Protein AF-A0A956S040-F1 (afdb_monomer)

Secondary structure (DSSP, 8-state):
-B-S-EEEEE-SSSSEEEEESS---TT---B---BTTB----HHHHHTSPTTHHHHHHTTPPPPTT-

Mean predicted aligned error: 4.26 Å

Solvent-accessible surface area (backbone atoms only — not comparable to full-atom values): 4537 Å² total; per-residue (Å²): 73,74,69,56,67,66,43,81,44,80,34,92,86,59,68,73,35,83,39,70,71,61,93,76,64,89,90,63,75,53,61,48,92,35,89,90,77,48,90,84,73,46,66,70,61,49,67,66,46,59,83,69,56,31,62,58,47,66,76,71,61,83,87,59,98,87,100

Nearest PDB structures (foldseek):
  3j7y-assembly1_V  TM=3.054E-01  e=5.244E+00  Homo sapiens

Foldseek 3Di:
DFPADWDWDQDPVDGIDIDGPDDDDPPDDGDDDDPPPDDDDDPVRLVVDDPPVSVVVVVVDDDDPVD

Radius of gyration: 14.95 Å; Cα contacts (8 Å, |Δi|>4): 50; chains: 1; bounding box: 33×35×24 Å

Structure (mmCIF, N/CA/C/O backbone):
data_AF-A0A956S040-F1
#
_entry.id   AF-A0A956S040-F1
#
loop_
_atom_site.group_PDB
_atom_site.id
_atom_site.type_symbol
_atom_site.label_atom_id
_atom_site.label_alt_id
_atom_site.label_comp_id
_atom_site.label_asym_id
_atom_site.label_entity_id
_atom_site.label_seq_id
_atom_site.pdbx_PDB_ins_code
_atom_site.Cartn_x
_atom_site.Cartn_y
_atom_site.Cartn_z
_atom_site.occupancy
_atom_site.B_iso_or_equiv
_atom_site.auth_seq_id
_atom_site.auth_comp_id
_atom_site.auth_asym_id
_atom_site.auth_atom_id
_atom_site.pdbx_PDB_model_num
ATOM 1 N N . MET A 1 1 ? -0.168 0.778 7.175 1.00 91.06 1 MET A N 1
ATOM 2 C CA . MET A 1 1 ? 0.011 -0.608 7.672 1.00 91.06 1 MET A CA 1
ATOM 3 C C . MET A 1 1 ? -1.188 -1.513 7.355 1.00 91.06 1 MET A C 1
ATOM 5 O O . MET A 1 1 ? -2.329 -1.072 7.427 1.00 91.06 1 MET A O 1
ATOM 9 N N . PHE A 1 2 ? -0.950 -2.790 7.013 1.00 94.69 2 PHE A N 1
ATOM 10 C CA . PHE A 1 2 ? -2.021 -3.781 6.791 1.00 94.69 2 PHE A CA 1
ATOM 11 C C . PHE A 1 2 ? -2.674 -4.231 8.107 1.00 94.69 2 PHE A C 1
ATOM 13 O O . PHE A 1 2 ? -1.977 -4.536 9.071 1.00 94.69 2 PHE A O 1
ATOM 20 N N . LEU A 1 3 ? -4.007 -4.317 8.115 1.00 96.44 3 LEU A N 1
ATOM 21 C CA . LEU A 1 3 ? -4.831 -4.632 9.295 1.00 96.44 3 LEU A CA 1
ATOM 22 C C . LEU A 1 3 ? -5.413 -6.047 9.294 1.00 96.44 3 LEU A C 1
ATOM 24 O O . LEU A 1 3 ? -6.072 -6.460 10.245 1.00 96.44 3 LEU A O 1
ATOM 28 N N . ILE A 1 4 ? -5.172 -6.789 8.220 1.00 97.06 4 ILE A N 1
ATOM 29 C CA . ILE A 1 4 ? -5.617 -8.168 8.057 1.00 97.06 4 ILE A CA 1
ATOM 30 C C . ILE A 1 4 ? -4.407 -9.085 7.867 1.00 97.06 4 ILE A C 1
ATOM 32 O O . ILE A 1 4 ? -3.348 -8.618 7.439 1.00 97.06 4 ILE A O 1
ATOM 36 N N . PRO A 1 5 ? -4.539 -10.394 8.131 1.00 97.31 5 PRO A N 1
ATOM 37 C CA . PRO A 1 5 ? -3.492 -11.353 7.810 1.00 97.31 5 PRO A CA 1
ATOM 38 C C . PRO A 1 5 ? -3.157 -11.333 6.314 1.00 97.31 5 PRO A C 1
ATOM 40 O O . PRO A 1 5 ? -4.020 -11.572 5.463 1.00 97.31 5 PRO A O 1
ATOM 43 N N . THR A 1 6 ? -1.890 -11.073 5.999 1.00 97.44 6 THR A N 1
ATOM 44 C CA . THR A 1 6 ? -1.375 -11.053 4.629 1.00 97.44 6 THR A CA 1
ATOM 45 C C . THR A 1 6 ? -0.238 -12.050 4.448 1.00 97.44 6 THR A C 1
ATOM 47 O O . THR A 1 6 ? 0.440 -12.450 5.394 1.00 97.44 6 THR A O 1
ATOM 50 N N . VAL A 1 7 ? -0.036 -12.478 3.205 1.00 97.69 7 VAL A N 1
ATOM 51 C CA . VAL A 1 7 ? 1.064 -13.358 2.805 1.00 97.69 7 VAL A CA 1
ATOM 52 C C . VAL A 1 7 ? 1.767 -12.809 1.573 1.00 97.69 7 VAL A C 1
ATOM 54 O O . VAL A 1 7 ? 1.138 -12.234 0.682 1.00 97.69 7 VAL A O 1
ATOM 57 N N . LEU A 1 8 ? 3.079 -13.033 1.504 1.00 97.56 8 LEU A N 1
ATOM 58 C CA . LEU A 1 8 ? 3.889 -12.715 0.333 1.00 97.56 8 LEU A CA 1
ATOM 59 C C . LEU A 1 8 ? 3.929 -13.910 -0.616 1.00 97.56 8 LEU A C 1
ATOM 61 O O . LEU A 1 8 ? 4.215 -15.034 -0.199 1.00 97.56 8 LEU A O 1
ATOM 65 N N . ARG A 1 9 ? 3.646 -13.678 -1.900 1.00 97.3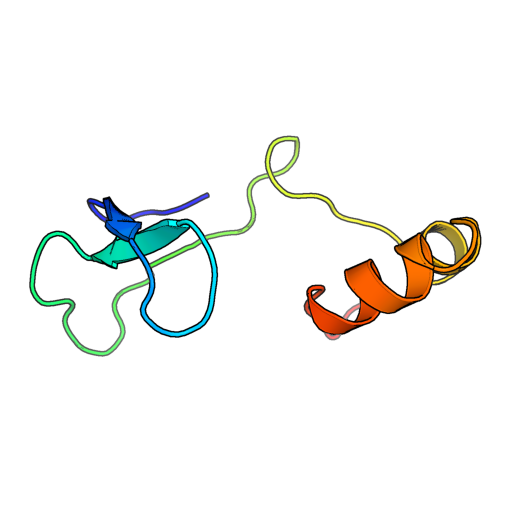1 9 ARG A N 1
ATOM 66 C CA . ARG A 1 9 ? 3.712 -14.701 -2.960 1.00 97.31 9 ARG A CA 1
ATOM 67 C C . ARG A 1 9 ? 4.190 -14.084 -4.271 1.00 97.31 9 ARG A C 1
ATOM 69 O O . ARG A 1 9 ? 4.215 -12.865 -4.410 1.00 97.31 9 ARG A O 1
ATOM 76 N N . ARG A 1 10 ? 4.551 -14.907 -5.260 1.00 97.69 10 ARG A N 1
ATOM 77 C CA . ARG A 1 10 ? 4.860 -14.404 -6.608 1.00 97.69 10 ARG A CA 1
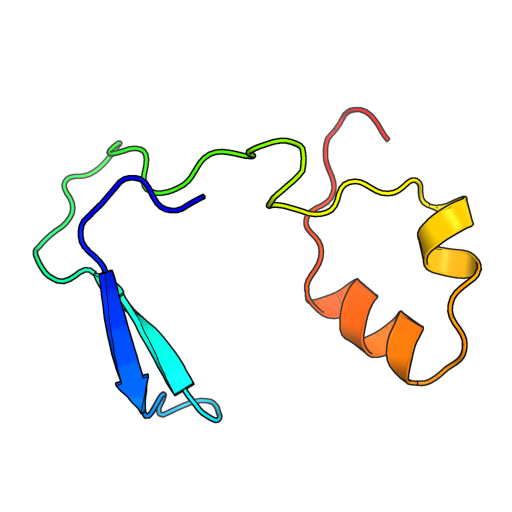ATOM 78 C C . ARG A 1 10 ? 3.600 -13.792 -7.225 1.00 97.69 10 ARG A C 1
ATOM 80 O O . ARG A 1 10 ? 2.564 -14.451 -7.274 1.00 97.69 10 ARG A O 1
ATOM 87 N N . SER A 1 11 ? 3.699 -12.551 -7.692 1.00 96.31 11 SER A N 1
ATOM 88 C CA . SER A 1 11 ? 2.621 -11.904 -8.437 1.00 96.31 11 SER A CA 1
ATOM 89 C C . SER A 1 11 ? 2.716 -12.278 -9.920 1.00 96.31 11 SER A C 1
ATOM 91 O O . SER A 1 11 ? 3.823 -12.268 -10.469 1.00 96.31 11 SER A O 1
ATOM 93 N N . PRO A 1 12 ? 1.590 -12.584 -10.589 1.00 95.19 12 PRO A N 1
ATOM 94 C CA . PRO A 1 12 ? 1.573 -12.787 -12.036 1.00 95.19 12 PRO A CA 1
ATOM 95 C C . PRO A 1 12 ? 1.781 -11.481 -12.817 1.00 95.19 12 PRO A C 1
ATOM 97 O 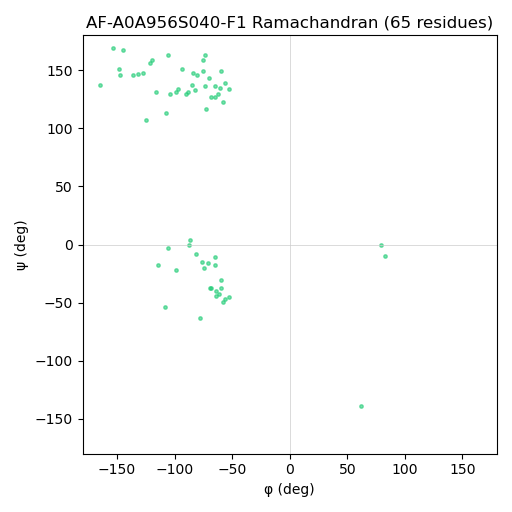O . PRO A 1 12 ? 2.096 -11.540 -13.999 1.00 95.19 12 PRO A O 1
ATOM 100 N N . ILE A 1 13 ? 1.621 -10.318 -12.171 1.00 92.06 13 ILE A N 1
ATOM 101 C CA . ILE A 1 13 ? 1.860 -9.005 -12.783 1.00 92.06 13 ILE A CA 1
ATOM 102 C C . ILE A 1 13 ? 3.367 -8.740 -12.817 1.00 92.06 13 ILE A C 1
ATOM 104 O O . ILE A 1 13 ? 3.964 -8.630 -13.882 1.00 92.06 13 ILE A O 1
ATOM 108 N N . HIS A 1 14 ? 3.994 -8.662 -11.640 1.00 90.38 14 HIS A N 1
ATOM 109 C CA . HIS A 1 14 ? 5.429 -8.433 -11.516 1.00 90.38 14 HIS A CA 1
ATOM 110 C C . HIS A 1 14 ? 5.927 -8.761 -10.102 1.00 90.38 14 HIS A C 1
ATOM 112 O O . HIS A 1 14 ? 5.308 -8.371 -9.114 1.00 90.38 14 HIS A O 1
ATOM 118 N N . GLY A 1 15 ? 7.080 -9.429 -9.990 1.00 94.00 15 GLY A N 1
ATOM 119 C CA . GLY A 1 15 ? 7.780 -9.586 -8.710 1.00 94.00 15 GLY A CA 1
ATOM 120 C C . GLY A 1 15 ? 6.999 -10.345 -7.625 1.00 94.00 15 GLY A C 1
ATOM 121 O O . GLY A 1 15 ? 6.372 -11.376 -7.882 1.00 94.00 15 GLY A O 1
ATOM 122 N N . THR A 1 16 ? 7.091 -9.850 -6.392 1.00 96.75 16 THR A N 1
ATOM 123 C CA . THR A 1 16 ? 6.370 -10.360 -5.216 1.00 96.75 16 THR A CA 1
ATOM 124 C C . THR A 1 16 ? 5.144 -9.489 -4.964 1.00 96.75 16 THR A C 1
ATOM 126 O O . THR A 1 16 ? 5.256 -8.269 -4.931 1.00 96.75 16 THR A O 1
ATOM 129 N N . GLY A 1 17 ? 3.985 -10.114 -4.775 1.00 95.38 17 GLY A N 1
ATOM 130 C CA . GLY A 1 17 ? 2.747 -9.456 -4.371 1.00 95.38 17 GLY A CA 1
ATOM 131 C C . GLY A 1 17 ? 2.388 -9.737 -2.914 1.00 95.38 17 GLY A C 1
ATOM 132 O O . GLY A 1 17 ? 2.877 -10.698 -2.308 1.00 95.38 17 GLY A O 1
ATOM 133 N N . VAL A 1 18 ? 1.490 -8.909 -2.387 1.00 95.69 18 VAL A N 1
ATOM 134 C CA . VAL A 1 18 ? 0.843 -9.078 -1.082 1.00 95.69 18 VAL A CA 1
ATOM 135 C C . VAL A 1 18 ? -0.579 -9.580 -1.317 1.00 95.69 18 VAL A C 1
ATOM 137 O O . VAL A 1 18 ? -1.313 -9.002 -2.115 1.00 95.69 18 VAL A O 1
ATOM 140 N N . PHE A 1 19 ? -0.967 -10.656 -0.636 1.00 96.81 19 PHE A N 1
ATOM 141 C CA . PHE A 1 19 ? -2.279 -11.288 -0.783 1.00 96.81 19 PHE A CA 1
ATOM 142 C C . PHE A 1 19 ? -2.953 -11.438 0.579 1.00 96.81 19 PHE A C 1
ATOM 144 O O . PHE A 1 19 ? -2.273 -11.674 1.579 1.00 96.81 19 PHE A O 1
ATOM 151 N N . ALA A 1 20 ? -4.284 -11.351 0.616 1.00 97.50 20 ALA A N 1
ATOM 152 C CA . ALA A 1 20 ? -5.046 -11.703 1.808 1.00 97.50 20 ALA A CA 1
ATOM 153 C C . ALA A 1 20 ? -4.886 -13.203 2.106 1.00 97.50 20 ALA A C 1
ATOM 155 O O . ALA A 1 20 ? -4.924 -14.035 1.197 1.00 97.50 20 ALA A O 1
ATOM 156 N N . ALA A 1 21 ? -4.685 -13.556 3.375 1.00 97.62 21 ALA A N 1
ATOM 157 C CA . ALA A 1 21 ? -4.549 -14.954 3.785 1.00 97.62 21 ALA A CA 1
ATOM 158 C C . ALA A 1 21 ? -5.904 -15.676 3.947 1.00 97.62 21 ALA A C 1
ATOM 160 O O . ALA A 1 21 ? -5.921 -16.887 4.157 1.00 97.62 21 ALA A O 1
ATOM 161 N N . ALA A 1 22 ? -7.014 -14.937 3.872 1.00 96.19 22 ALA A N 1
ATOM 162 C CA . ALA A 1 22 ? -8.386 -15.420 3.998 1.00 96.19 22 ALA A CA 1
ATOM 163 C C . ALA A 1 22 ? -9.353 -14.500 3.232 1.00 96.19 22 ALA A C 1
ATOM 165 O O . ALA A 1 22 ? -8.967 -13.401 2.823 1.00 96.19 22 ALA A O 1
ATOM 166 N N . ASP A 1 23 ? -10.603 -14.939 3.074 1.00 97.50 23 ASP A N 1
ATOM 167 C CA . ASP A 1 23 ? -11.668 -14.116 2.497 1.00 97.50 23 ASP A CA 1
ATOM 168 C C . ASP A 1 23 ? -11.902 -12.857 3.343 1.00 97.50 23 ASP A C 1
ATOM 170 O O . ASP A 1 23 ? -11.976 -12.914 4.573 1.00 97.50 23 ASP A O 1
ATOM 174 N N . VAL A 1 24 ? -12.027 -11.712 2.671 1.00 97.44 24 VAL A N 1
ATOM 175 C CA . VAL A 1 24 ? -12.202 -10.401 3.306 1.00 97.44 24 VAL A CA 1
ATOM 176 C C . VAL A 1 24 ? -13.645 -9.936 3.089 1.00 97.44 24 VAL A C 1
ATOM 178 O O . VAL A 1 24 ? -14.019 -9.659 1.947 1.00 97.44 24 VAL A O 1
ATOM 181 N N . PRO A 1 25 ? -14.475 -9.832 4.145 1.00 97.56 25 PRO A N 1
ATOM 182 C CA . PRO A 1 25 ? -15.845 -9.348 4.012 1.00 97.56 25 PRO A CA 1
ATOM 183 C C . PRO A 1 25 ? -15.909 -7.922 3.453 1.00 97.56 25 PRO A C 1
ATOM 185 O O . PRO A 1 25 ? -15.040 -7.090 3.728 1.00 97.56 25 PRO A O 1
ATOM 188 N N . ALA A 1 26 ? -16.978 -7.613 2.720 1.00 97.69 26 ALA A N 1
ATOM 189 C CA . ALA A 1 26 ? -17.222 -6.262 2.223 1.00 97.69 26 ALA A CA 1
ATOM 190 C C . ALA A 1 26 ? -17.256 -5.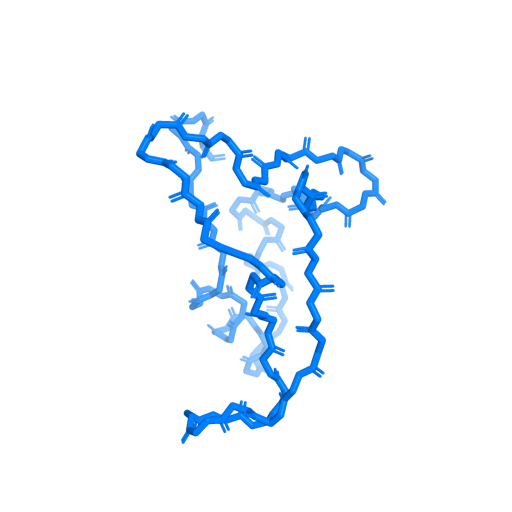234 3.372 1.00 97.69 26 ALA A C 1
ATOM 192 O O . ALA A 1 26 ? -17.817 -5.493 4.435 1.00 97.69 26 ALA A O 1
ATOM 193 N N . GLY A 1 27 ? -16.644 -4.067 3.151 1.00 97.25 27 GLY A N 1
ATOM 194 C CA . GLY A 1 27 ? -16.526 -3.008 4.162 1.00 97.25 27 GLY A CA 1
ATOM 195 C C . GLY A 1 27 ? -15.426 -3.230 5.208 1.00 97.25 27 GLY A C 1
ATOM 196 O O . GLY A 1 27 ? -15.224 -2.370 6.062 1.00 97.25 27 GLY A O 1
ATOM 197 N N . THR A 1 28 ? -14.682 -4.339 5.146 1.00 97.81 28 THR A N 1
ATOM 198 C CA . THR A 1 28 ? -13.537 -4.563 6.039 1.00 97.81 28 THR A CA 1
ATOM 199 C C . THR A 1 28 ? -12.412 -3.587 5.717 1.00 97.81 28 THR A C 1
ATOM 201 O O . THR A 1 28 ? -11.943 -3.513 4.581 1.00 97.81 28 THR A O 1
ATOM 204 N N . ARG A 1 29 ? -11.928 -2.868 6.731 1.00 96.56 29 ARG A N 1
ATOM 205 C CA . ARG A 1 29 ? -10.740 -2.024 6.597 1.00 96.56 29 ARG A CA 1
ATOM 206 C C . ARG A 1 29 ? -9.492 -2.906 6.510 1.00 96.56 29 ARG A C 1
ATOM 208 O O . ARG A 1 29 ? -9.177 -3.624 7.452 1.00 96.56 29 ARG A O 1
ATOM 215 N N . VAL A 1 30 ? -8.787 -2.859 5.380 1.00 96.25 30 VAL A N 1
ATOM 216 C CA . VAL A 1 30 ? -7.625 -3.734 5.110 1.00 96.25 30 VAL A CA 1
ATOM 217 C C . VAL A 1 30 ? -6.275 -3.069 5.362 1.00 96.25 30 VAL A C 1
ATOM 219 O O . VAL A 1 30 ? -5.275 -3.752 5.579 1.00 96.25 30 VAL A O 1
ATOM 222 N N . TRP A 1 31 ? -6.244 -1.741 5.346 1.00 95.12 31 TRP A N 1
ATOM 223 C CA . TRP A 1 31 ? -5.055 -0.933 5.566 1.00 95.12 31 TRP A CA 1
ATOM 224 C C . TRP A 1 31 ? -5.458 0.378 6.240 1.00 95.12 31 TRP A C 1
ATOM 226 O O . TRP A 1 31 ? -6.574 0.881 6.067 1.00 95.12 31 TRP A O 1
ATOM 236 N N . GLU A 1 32 ? -4.540 0.929 7.012 1.00 93.81 32 GLU A N 1
ATOM 237 C CA . GLU A 1 32 ? -4.613 2.294 7.507 1.00 93.81 32 GLU A CA 1
ATOM 238 C C . GLU A 1 32 ? -3.268 2.976 7.368 1.00 93.81 32 GLU A C 1
ATOM 240 O O . GLU A 1 32 ? -2.243 2.326 7.537 1.00 93.81 32 GLU A O 1
ATOM 245 N N . PHE A 1 33 ? -3.265 4.277 7.103 1.00 92.94 33 PHE A N 1
ATOM 246 C CA . PHE A 1 33 ? -2.033 5.045 7.141 1.00 92.94 33 PHE A CA 1
ATOM 247 C C . PHE A 1 33 ? -1.452 5.022 8.559 1.00 92.94 33 PHE A C 1
ATOM 249 O O . PHE A 1 33 ? -2.151 5.291 9.537 1.00 92.94 33 PHE A O 1
ATOM 256 N N . THR A 1 34 ? -0.174 4.688 8.678 1.00 93.06 34 THR A N 1
ATOM 257 C CA . THR A 1 34 ? 0.554 4.644 9.942 1.00 93.06 34 THR A CA 1
ATOM 258 C C . THR A 1 34 ? 1.790 5.523 9.825 1.00 93.06 34 THR A C 1
ATOM 260 O O . THR A 1 34 ? 2.766 5.157 9.166 1.00 93.06 34 THR A O 1
ATOM 263 N N . SER A 1 35 ? 1.752 6.678 10.493 1.00 91.25 35 SER A N 1
ATOM 264 C CA . SER A 1 35 ? 2.869 7.627 10.514 1.00 91.25 35 SER A CA 1
ATOM 265 C C . SER A 1 35 ? 4.174 6.945 10.944 1.00 91.25 35 SER A C 1
ATOM 267 O O . SER A 1 35 ? 4.200 6.162 11.897 1.00 91.25 35 SER A O 1
ATOM 269 N N . GLY A 1 36 ? 5.253 7.219 10.209 1.00 89.31 36 GLY A N 1
ATOM 270 C CA . GLY A 1 36 ? 6.575 6.624 10.428 1.00 89.31 36 GLY A CA 1
ATOM 271 C C . GLY A 1 36 ? 6.778 5.240 9.798 1.00 89.31 36 GLY A C 1
ATOM 272 O O . GLY A 1 36 ? 7.915 4.775 9.750 1.00 89.31 36 GLY A O 1
ATOM 273 N N . ILE A 1 37 ? 5.720 4.598 9.292 1.00 90.94 37 ILE A N 1
ATOM 274 C CA . ILE A 1 37 ? 5.802 3.367 8.489 1.00 90.94 37 ILE A CA 1
ATOM 275 C C . ILE A 1 37 ? 5.479 3.677 7.031 1.00 90.94 37 ILE A C 1
ATOM 277 O O . ILE A 1 37 ? 6.262 3.360 6.138 1.00 90.94 37 ILE A O 1
ATOM 281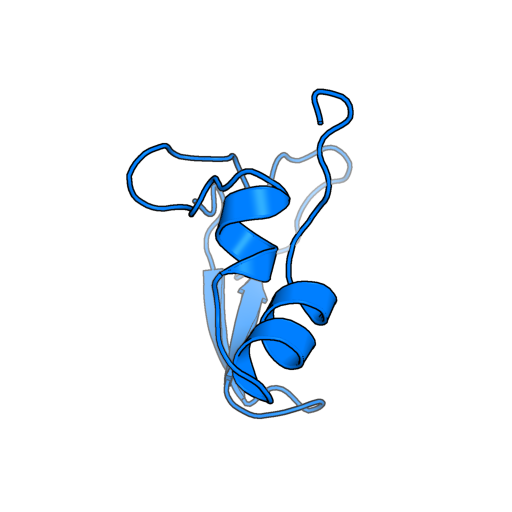 N N . ASP A 1 38 ? 4.326 4.299 6.806 1.00 92.19 38 ASP A N 1
ATOM 282 C CA . ASP A 1 38 ? 3.914 4.784 5.500 1.00 92.19 38 ASP A CA 1
ATOM 283 C C . ASP A 1 38 ? 4.535 6.174 5.263 1.00 92.19 38 ASP A C 1
ATOM 285 O O . ASP A 1 38 ? 4.772 6.939 6.204 1.00 92.19 38 ASP A O 1
ATOM 289 N N . TRP A 1 39 ? 4.855 6.485 4.006 1.00 90.69 39 TRP A N 1
ATOM 290 C CA . TRP A 1 39 ? 5.422 7.782 3.639 1.00 90.69 39 TRP A CA 1
ATOM 291 C C . TRP A 1 39 ? 4.308 8.777 3.346 1.00 90.69 39 TRP A C 1
ATOM 293 O O . TRP A 1 39 ? 3.402 8.493 2.567 1.00 90.69 39 TRP A O 1
ATOM 303 N N . GLU A 1 40 ? 4.421 9.951 3.951 1.00 91.44 40 GLU A N 1
ATOM 304 C CA . GLU A 1 40 ? 3.630 11.135 3.642 1.00 91.44 40 GLU A CA 1
ATOM 305 C C . GLU A 1 40 ? 4.596 12.194 3.126 1.00 91.44 40 GLU A C 1
ATOM 307 O O . GLU A 1 40 ? 5.665 12.407 3.706 1.00 91.44 40 GLU A O 1
ATOM 312 N N . MET A 1 41 ? 4.254 12.798 1.995 1.00 90.31 41 MET A N 1
ATOM 313 C CA . MET A 1 41 ? 5.080 13.812 1.361 1.00 90.31 41 MET A CA 1
ATOM 314 C C . MET A 1 41 ? 4.204 14.831 0.648 1.00 90.31 41 MET A C 1
ATOM 316 O O . MET A 1 41 ? 3.174 14.470 0.087 1.00 90.31 41 MET A O 1
ATOM 320 N N . THR A 1 42 ? 4.638 16.086 0.642 1.00 92.19 42 THR A N 1
ATOM 321 C CA . THR A 1 42 ? 4.007 17.135 -0.161 1.00 92.19 42 THR A CA 1
ATOM 322 C C . THR A 1 42 ? 4.351 16.963 -1.641 1.00 92.19 42 THR A C 1
ATOM 324 O O . THR A 1 42 ? 5.344 16.314 -1.992 1.00 92.19 42 THR A O 1
ATOM 327 N N . ALA A 1 43 ? 3.583 17.610 -2.521 1.00 89.56 43 ALA A N 1
ATOM 328 C CA . ALA A 1 43 ? 3.896 17.667 -3.949 1.00 89.56 43 ALA A CA 1
ATOM 329 C C . ALA A 1 43 ? 5.333 18.168 -4.210 1.00 89.56 43 ALA A C 1
ATOM 331 O O . ALA A 1 43 ? 6.084 17.521 -4.936 1.00 89.56 43 ALA A O 1
ATOM 332 N N . ASP A 1 44 ? 5.761 19.238 -3.532 1.00 93.06 44 ASP A N 1
ATOM 333 C CA . ASP A 1 44 ? 7.125 19.776 -3.648 1.00 93.06 44 ASP A CA 1
ATOM 334 C C . ASP A 1 44 ? 8.203 18.753 -3.243 1.00 93.06 44 ASP A C 1
ATOM 336 O O . ASP A 1 44 ? 9.274 18.681 -3.848 1.00 93.06 44 ASP A O 1
ATOM 340 N N . GLN A 1 45 ? 7.937 17.935 -2.217 1.00 93.62 45 GLN A N 1
ATOM 341 C CA . GLN A 1 45 ? 8.854 16.873 -1.794 1.00 93.62 45 GLN A CA 1
ATOM 342 C C . GLN A 1 45 ? 8.930 15.744 -2.828 1.00 93.62 45 GLN A C 1
ATOM 344 O O . GLN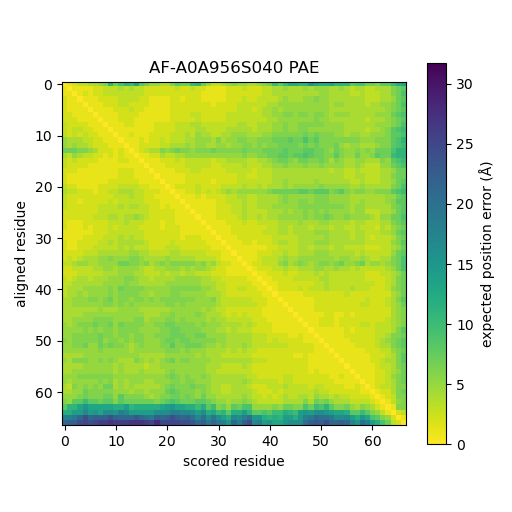 A 1 45 ? 10.022 15.230 -3.077 1.00 93.62 45 GLN A O 1
ATOM 349 N N . LEU A 1 46 ? 7.810 15.388 -3.466 1.00 92.44 46 LEU A N 1
ATOM 350 C CA . LEU A 1 46 ? 7.797 14.440 -4.581 1.00 92.44 46 LEU A CA 1
ATOM 351 C C . LEU A 1 46 ? 8.581 14.997 -5.785 1.00 92.44 46 LEU A C 1
ATOM 353 O O . LEU A 1 46 ? 9.424 14.302 -6.358 1.00 92.44 46 LEU A O 1
ATOM 357 N N . GLU A 1 47 ? 8.378 16.270 -6.128 1.00 93.38 47 GLU A N 1
ATOM 358 C CA . GLU A 1 47 ? 9.092 16.969 -7.204 1.00 93.38 47 GLU A CA 1
ATOM 359 C C . GLU A 1 47 ? 10.594 17.136 -6.942 1.00 93.38 47 GLU A C 1
ATOM 361 O O . GLU A 1 47 ? 11.361 17.356 -7.879 1.00 93.38 47 GLU A O 1
ATOM 366 N N . ALA A 1 48 ? 11.060 17.000 -5.703 1.00 95.94 48 ALA A N 1
ATOM 367 C CA . ALA A 1 48 ? 12.486 17.051 -5.397 1.00 95.94 48 ALA A CA 1
ATOM 368 C C . ALA A 1 48 ? 13.240 15.771 -5.814 1.00 95.94 48 ALA A C 1
ATOM 370 O O . ALA A 1 48 ? 14.462 15.807 -5.987 1.00 95.94 48 ALA A O 1
ATOM 371 N N . PHE A 1 49 ? 12.554 14.636 -6.007 1.00 95.62 49 PHE A N 1
ATOM 372 C CA . PHE A 1 49 ? 13.207 13.389 -6.418 1.00 95.62 49 PHE A CA 1
ATOM 373 C C . PHE A 1 49 ? 13.706 13.453 -7.872 1.00 95.62 49 PHE A C 1
ATOM 375 O O . PHE A 1 49 ? 13.033 14.032 -8.721 1.00 95.62 49 PHE A O 1
ATOM 382 N N . PRO A 1 50 ? 14.859 12.855 -8.216 1.00 97.06 50 PRO A N 1
ATOM 383 C CA . PRO A 1 50 ? 15.348 12.816 -9.594 1.00 97.06 50 PRO A CA 1
ATOM 384 C C . PRO A 1 50 ? 14.581 11.803 -10.458 1.00 97.06 50 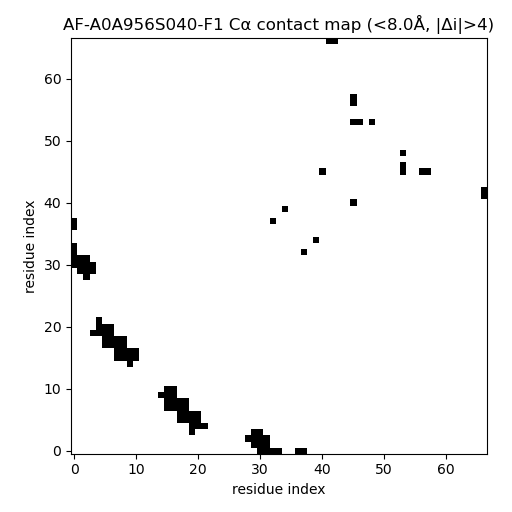PRO A C 1
ATOM 386 O O . PRO A 1 50 ? 14.014 10.829 -9.958 1.00 97.06 50 PRO A O 1
ATOM 389 N N . GLU A 1 51 ? 14.628 11.981 -11.778 1.00 94.81 51 GLU A N 1
ATOM 390 C CA . GLU A 1 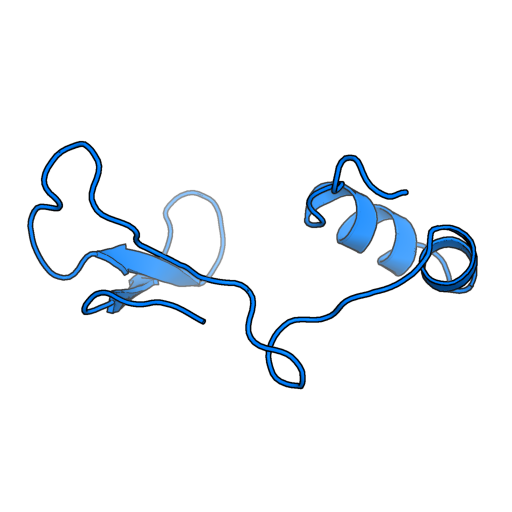51 ? 14.157 10.956 -12.716 1.00 94.81 51 GLU A CA 1
ATOM 391 C C . GLU A 1 51 ? 15.149 9.781 -12.832 1.00 94.81 51 GLU A C 1
ATOM 393 O O . GLU A 1 51 ? 16.359 9.988 -12.689 1.00 94.81 51 GLU A O 1
ATOM 398 N N . PRO A 1 52 ? 14.677 8.541 -13.092 1.00 94.44 52 PRO A N 1
ATOM 399 C CA . PRO A 1 52 ? 13.282 8.137 -13.343 1.00 94.44 52 PRO A CA 1
ATOM 400 C C . PRO A 1 52 ? 12.473 7.830 -12.065 1.00 94.44 52 PRO A C 1
ATOM 402 O O . PRO A 1 52 ? 11.352 7.326 -12.127 1.00 94.44 52 PRO A O 1
ATOM 405 N N . PHE A 1 53 ? 13.073 8.036 -10.888 1.00 94.12 53 PHE A N 1
ATOM 406 C CA . PHE A 1 53 ? 12.504 7.596 -9.616 1.00 94.12 53 PHE A CA 1
ATOM 407 C C . PHE A 1 53 ? 11.242 8.377 -9.240 1.00 94.12 53 PHE A C 1
ATOM 409 O O . PHE A 1 53 ? 10.286 7.784 -8.748 1.00 94.12 53 PHE A O 1
ATOM 416 N N . ARG A 1 54 ? 11.209 9.682 -9.534 1.00 95.12 54 ARG A N 1
ATOM 417 C CA . ARG A 1 54 ? 10.007 10.511 -9.386 1.00 95.12 54 ARG A CA 1
ATOM 418 C C . ARG A 1 54 ? 8.836 9.973 -10.203 1.00 95.12 54 ARG A C 1
ATOM 420 O O . ARG A 1 54 ? 7.752 9.812 -9.644 1.00 95.12 54 ARG A O 1
ATOM 427 N N . GLY A 1 55 ? 9.051 9.668 -11.485 1.00 94.69 55 GLY A N 1
ATOM 428 C CA . GLY A 1 55 ? 8.019 9.070 -12.331 1.00 94.69 55 GLY A CA 1
ATOM 429 C C . GLY A 1 55 ? 7.477 7.770 -11.735 1.00 94.69 55 GLY A C 1
ATOM 430 O O . GLY A 1 55 ? 6.272 7.620 -11.576 1.00 94.69 55 GLY A O 1
ATOM 431 N N . TRP A 1 56 ? 8.367 6.880 -11.288 1.00 92.94 56 TRP A N 1
ATOM 432 C CA . TRP A 1 56 ? 7.963 5.626 -10.647 1.00 92.94 56 TRP A CA 1
ATOM 433 C C . TRP A 1 56 ? 7.160 5.822 -9.351 1.00 92.94 56 TRP A C 1
ATOM 435 O O . TRP A 1 56 ? 6.169 5.130 -9.140 1.00 92.94 56 TRP A O 1
ATOM 445 N N . LEU A 1 57 ? 7.558 6.758 -8.481 1.00 92.75 57 LEU A N 1
ATOM 446 C CA . LEU A 1 57 ? 6.793 7.072 -7.270 1.00 92.75 57 LEU A CA 1
ATOM 447 C C . LEU A 1 57 ? 5.414 7.646 -7.605 1.00 92.75 57 LEU A C 1
ATOM 449 O O . LEU A 1 57 ? 4.437 7.277 -6.962 1.00 92.75 57 LEU A O 1
ATOM 453 N N . SER A 1 58 ? 5.331 8.500 -8.625 1.00 91.25 58 SER A N 1
ATOM 454 C CA . SER A 1 58 ? 4.079 9.138 -9.050 1.00 91.25 58 SER A CA 1
ATOM 455 C C . SER A 1 58 ? 3.014 8.116 -9.468 1.00 91.25 58 SER A C 1
ATOM 457 O O . SER A 1 58 ? 1.832 8.347 -9.240 1.00 91.25 58 SER A O 1
ATOM 459 N N . ASP A 1 59 ? 3.427 6.959 -9.996 1.00 89.88 59 ASP A N 1
ATOM 460 C CA . ASP A 1 59 ? 2.527 5.853 -10.355 1.00 89.88 59 ASP A CA 1
ATOM 461 C C . ASP A 1 59 ? 2.023 5.043 -9.140 1.00 89.88 59 ASP A C 1
ATOM 463 O O . ASP A 1 59 ? 1.095 4.241 -9.271 1.00 89.88 59 ASP A O 1
ATOM 467 N N . LEU A 1 60 ? 2.644 5.195 -7.965 1.00 88.06 60 LEU A N 1
ATOM 468 C CA . LEU A 1 60 ? 2.401 4.360 -6.779 1.00 88.06 60 LEU A CA 1
ATOM 469 C C . LEU A 1 60 ? 1.784 5.105 -5.593 1.00 88.06 60 LEU A C 1
AT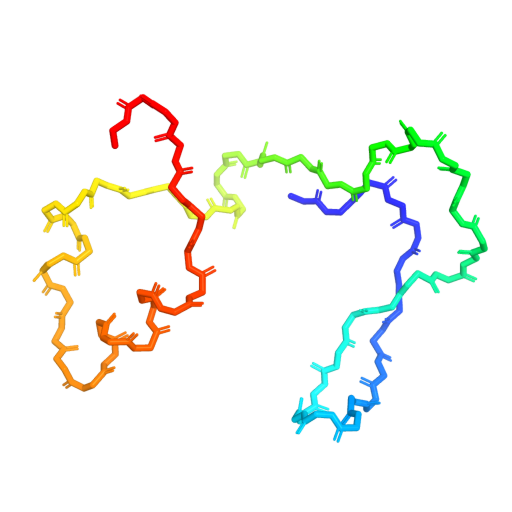OM 471 O O . LEU A 1 60 ? 1.287 4.459 -4.667 1.00 88.06 60 LEU A O 1
ATOM 475 N N . VAL A 1 61 ? 1.850 6.434 -5.581 1.00 90.12 61 VAL A N 1
ATOM 476 C CA . VAL A 1 61 ? 1.315 7.258 -4.493 1.00 90.12 61 VAL A CA 1
ATOM 477 C C . VAL A 1 61 ? -0.193 7.450 -4.625 1.00 90.12 61 VAL A C 1
ATOM 479 O O . VAL A 1 61 ? -0.740 7.564 -5.720 1.00 90.12 61 VAL A O 1
ATOM 482 N N . TYR A 1 62 ? -0.870 7.525 -3.482 1.00 87.12 62 TYR A N 1
ATOM 483 C CA . TYR A 1 62 ? -2.262 7.954 -3.410 1.00 87.12 62 TYR A CA 1
ATOM 484 C C . TYR A 1 62 ? -2.301 9.434 -3.045 1.00 87.12 62 TYR A C 1
ATOM 486 O O . TYR A 1 62 ? -1.611 9.851 -2.117 1.00 87.12 62 TYR A O 1
ATOM 494 N N . GLN A 1 63 ? -3.115 10.210 -3.758 1.00 86.44 63 GLN A N 1
ATOM 495 C CA . GLN A 1 63 ? -3.392 11.600 -3.402 1.00 86.44 63 GLN A CA 1
ATOM 496 C C . GLN A 1 63 ? -4.474 11.637 -2.326 1.00 86.44 63 GLN A C 1
ATOM 498 O O . GLN A 1 63 ? -5.487 10.941 -2.433 1.00 86.44 63 GLN A O 1
ATOM 503 N N . THR A 1 64 ? -4.248 12.422 -1.282 1.00 79.88 64 THR A N 1
ATOM 504 C CA . THR A 1 64 ? -5.264 12.744 -0.281 1.00 79.88 64 THR A CA 1
ATOM 505 C C . THR A 1 64 ? -5.943 14.054 -0.677 1.00 79.88 64 THR A C 1
ATOM 507 O O . THR A 1 64 ? -5.335 14.908 -1.316 1.00 79.88 64 THR A O 1
ATOM 510 N N . ASP A 1 65 ? -7.212 14.232 -0.303 1.00 71.25 65 ASP A N 1
ATOM 511 C CA . ASP A 1 65 ? -7.967 15.456 -0.629 1.00 71.25 65 ASP A CA 1
ATOM 512 C C . ASP A 1 65 ? -7.394 16.719 0.055 1.00 71.25 65 ASP A C 1
ATOM 514 O O . ASP A 1 65 ? -7.770 17.840 -0.288 1.00 71.25 65 ASP A O 1
ATOM 518 N N . ASP A 1 66 ? -6.472 16.534 1.005 1.00 61.03 66 ASP A N 1
ATOM 519 C CA . ASP A 1 66 ? -5.850 17.593 1.799 1.00 61.03 66 ASP A CA 1
ATOM 520 C C . ASP A 1 66 ? -4.592 18.217 1.149 1.00 61.03 66 ASP A C 1
ATOM 522 O O . ASP A 1 66 ? -4.050 19.175 1.707 1.00 61.03 66 ASP A O 1
ATOM 526 N N . GLY A 1 67 ? -4.175 17.753 -0.043 1.00 46.22 67 GLY A N 1
ATOM 527 C CA . GLY A 1 67 ? -3.105 18.359 -0.858 1.00 46.22 67 GLY A CA 1
ATOM 528 C C . GLY A 1 67 ? -1.853 17.508 -1.012 1.00 46.22 67 GLY A C 1
ATOM 529 O O . GLY A 1 67 ? -1.050 17.466 -0.054 1.00 46.22 67 GLY A O 1
#

Sequence (67 aa):
MFLIPTVLRRSPIHGTGVFAAADVPAGTRVWEFTSGIDWEMTADQLEAFPEPFRGWLSDLVYQTDDG

pLDDT: mean 92.39, std 8.17, range [46.22, 97.81]